Protein AF-A0A7R9QKF5-F1 (afdb_monomer_lite)

Organism: NCBI:txid334625

Secondary structure (DSSP, 8-state):
--HHHHHHHHHHHTS------PPPB-TTT-SBGGG--GGGS-SSPBP-SS-EEEE--HHHHTSSS-HHHHHHHHBPTTSEEEE-

Structure (mmCIF, N/CA/C/O backbone):
data_AF-A0A7R9QKF5-F1
#
_entry.id   AF-A0A7R9QKF5-F1
#
loop_
_atom_site.group_PDB
_atom_site.id
_atom_site.type_symbol
_atom_site.label_atom_id
_atom_site.label_alt_id
_atom_site.label_comp_id
_atom_site.label_asym_id
_atom_site.label_entity_id
_atom_site.label_seq_id
_atom_site.pdbx_PDB_ins_code
_atom_site.Cartn_x
_atom_site.Cartn_y
_atom_site.Cartn_z
_atom_site.occupancy
_atom_site.B_iso_or_equiv
_atom_site.auth_seq_id
_atom_site.auth_comp_id
_atom_site.auth_asym_id
_atom_site.auth_atom_id
_atom_site.pdbx_PDB_model_num
ATOM 1 N N . MET A 1 1 ? 38.750 4.451 -39.342 1.00 55.16 1 MET A N 1
ATOM 2 C CA . MET A 1 1 ? 37.941 4.844 -38.166 1.00 55.16 1 MET A CA 1
ATOM 3 C C . MET A 1 1 ? 36.484 5.118 -38.555 1.00 55.16 1 MET A C 1
ATOM 5 O O . MET A 1 1 ? 35.804 5.842 -37.842 1.00 55.16 1 MET A O 1
ATOM 9 N N . CYS A 1 2 ? 36.012 4.582 -39.690 1.00 61.12 2 CYS A N 1
ATOM 10 C CA . CYS A 1 2 ? 34.653 4.801 -40.200 1.00 61.12 2 CYS A CA 1
ATOM 11 C C . CYS A 1 2 ? 33.798 3.527 -40.059 1.00 61.12 2 CYS A C 1
ATOM 13 O O . CYS A 1 2 ? 32.604 3.642 -39.810 1.00 61.12 2 CYS A O 1
ATOM 15 N N . ASP A 1 3 ? 34.427 2.344 -40.106 1.00 62.19 3 ASP A N 1
ATOM 16 C CA . ASP A 1 3 ? 33.800 1.035 -39.859 1.00 62.19 3 ASP A CA 1
ATOM 17 C C . ASP A 1 3 ? 33.122 0.909 -38.487 1.00 62.19 3 ASP A C 1
ATOM 19 O O . ASP A 1 3 ? 32.083 0.262 -38.364 1.00 62.19 3 ASP A O 1
ATOM 23 N N . ASP A 1 4 ? 33.670 1.552 -37.453 1.00 76.69 4 ASP A N 1
ATOM 24 C CA . ASP A 1 4 ? 33.144 1.445 -36.087 1.00 76.69 4 ASP A CA 1
ATOM 25 C C . ASP A 1 4 ? 31.719 2.014 -35.963 1.00 76.69 4 ASP A C 1
ATOM 27 O O . ASP A 1 4 ? 30.881 1.476 -35.246 1.00 76.69 4 ASP A O 1
ATOM 31 N N . MET A 1 5 ? 31.419 3.094 -36.687 1.00 85.50 5 MET A N 1
ATOM 32 C CA . MET A 1 5 ? 30.121 3.777 -36.620 1.00 85.50 5 MET A CA 1
ATOM 33 C C . MET A 1 5 ? 29.033 3.019 -37.388 1.00 85.50 5 MET A C 1
ATOM 35 O O . MET A 1 5 ? 27.888 2.949 -36.946 1.00 85.50 5 MET A O 1
ATOM 39 N N . GLU A 1 6 ? 29.400 2.431 -38.526 1.00 86.81 6 GLU A N 1
ATOM 40 C CA . GLU A 1 6 ? 28.501 1.630 -39.360 1.00 86.81 6 GLU A CA 1
ATOM 41 C C . GLU A 1 6 ? 28.140 0.307 -38.675 1.00 86.81 6 GLU A C 1
ATOM 43 O O . GLU A 1 6 ? 26.976 -0.089 -38.666 1.00 86.81 6 GLU A O 1
ATOM 48 N N . THR A 1 7 ? 29.108 -0.301 -37.982 1.00 86.00 7 THR A N 1
ATOM 49 C CA . THR A 1 7 ? 28.890 -1.494 -37.154 1.00 86.00 7 THR A CA 1
ATOM 50 C C . THR A 1 7 ? 27.903 -1.216 -36.019 1.00 86.00 7 THR A C 1
ATOM 52 O O . THR A 1 7 ? 26.931 -1.948 -35.854 1.00 86.00 7 THR A O 1
ATOM 55 N N . VAL A 1 8 ? 28.086 -0.115 -35.281 1.00 90.12 8 VAL A N 1
ATOM 56 C CA . VAL A 1 8 ? 27.174 0.275 -34.189 1.00 90.12 8 VAL A CA 1
ATOM 57 C C . VAL A 1 8 ? 25.762 0.558 -34.708 1.00 90.12 8 VAL A C 1
ATOM 59 O O . VAL A 1 8 ? 24.777 0.188 -34.070 1.00 90.12 8 VAL A O 1
ATOM 62 N N . LEU A 1 9 ? 25.634 1.207 -35.867 1.00 90.50 9 LEU A N 1
ATOM 63 C CA . LEU A 1 9 ? 24.326 1.491 -36.456 1.00 90.50 9 LEU A CA 1
ATOM 64 C C . LEU A 1 9 ? 23.601 0.204 -36.874 1.00 90.50 9 LEU A C 1
ATOM 66 O O . LEU A 1 9 ? 22.394 0.090 -36.661 1.00 90.50 9 LEU A O 1
ATOM 70 N N . GLN A 1 10 ? 24.342 -0.761 -37.419 1.00 88.31 10 GLN A N 1
ATOM 71 C CA . GLN A 1 10 ? 23.818 -2.070 -37.789 1.00 88.31 10 GLN A CA 1
ATOM 72 C C . GLN A 1 10 ? 23.353 -2.859 -36.555 1.00 88.31 10 GLN A C 1
ATOM 74 O O . GLN A 1 10 ? 22.229 -3.352 -36.532 1.00 88.31 10 GLN A O 1
ATOM 79 N N . GLU A 1 11 ? 24.147 -2.882 -35.482 1.00 88.25 11 GLU A N 1
ATOM 80 C CA . GLU A 1 11 ? 23.773 -3.523 -34.214 1.00 88.25 11 GLU A CA 1
ATOM 81 C C . GLU A 1 11 ? 22.493 -2.932 -33.602 1.00 88.25 11 GLU A C 1
ATOM 83 O O . GLU A 1 11 ? 21.663 -3.667 -33.069 1.00 88.25 11 GLU A O 1
ATOM 88 N N . LEU A 1 12 ? 22.305 -1.609 -33.688 1.00 87.44 12 LEU A N 1
ATOM 89 C CA . LEU A 1 12 ? 21.082 -0.945 -33.224 1.00 87.44 12 LEU A CA 1
ATOM 90 C C . LEU A 1 12 ? 19.865 -1.277 -34.099 1.00 87.44 12 LEU A C 1
ATOM 92 O O . LEU A 1 12 ? 18.753 -1.375 -33.577 1.00 87.44 12 LEU A O 1
ATOM 96 N N . ALA A 1 13 ? 20.060 -1.438 -35.411 1.00 89.25 13 ALA A N 1
ATOM 97 C CA . ALA A 1 13 ? 19.005 -1.815 -36.349 1.00 89.25 13 ALA A CA 1
ATOM 98 C C . ALA A 1 13 ? 18.534 -3.266 -36.148 1.00 89.25 13 ALA A C 1
ATOM 100 O O . ALA A 1 13 ? 17.354 -3.557 -36.342 1.00 89.25 13 ALA A O 1
ATOM 101 N N . ASP A 1 14 ? 19.432 -4.146 -35.699 1.00 86.62 14 ASP A N 1
ATOM 102 C CA . ASP A 1 14 ? 19.155 -5.562 -35.436 1.00 86.62 14 ASP A CA 1
ATOM 103 C C . ASP A 1 14 ? 18.511 -5.816 -34.055 1.00 86.62 14 ASP A C 1
ATOM 105 O O . ASP A 1 14 ? 18.179 -6.956 -33.708 1.00 86.62 14 ASP A O 1
ATOM 109 N N . ILE A 1 15 ? 18.268 -4.765 -33.256 1.00 84.62 15 ILE A N 1
ATOM 110 C CA . ILE A 1 15 ? 17.499 -4.874 -32.011 1.00 84.62 15 ILE A CA 1
ATOM 111 C C . ILE A 1 15 ? 16.058 -5.256 -32.358 1.00 84.62 15 ILE A C 1
ATOM 113 O O . ILE A 1 15 ? 15.264 -4.441 -32.830 1.00 84.62 15 ILE A O 1
ATOM 117 N N . SER A 1 16 ? 15.709 -6.512 -32.077 1.00 78.25 16 SER A N 1
ATOM 118 C CA . SER A 1 16 ? 14.353 -7.014 -32.276 1.00 78.25 16 SER A CA 1
ATOM 119 C C . SER A 1 16 ? 13.325 -6.144 -31.532 1.00 78.25 16 SER A C 1
ATOM 121 O O . SER A 1 16 ? 13.477 -5.907 -30.328 1.00 78.25 16 SER A O 1
ATOM 123 N N . PRO A 1 17 ? 12.242 -5.705 -32.201 1.00 72.44 17 PRO A N 1
ATOM 124 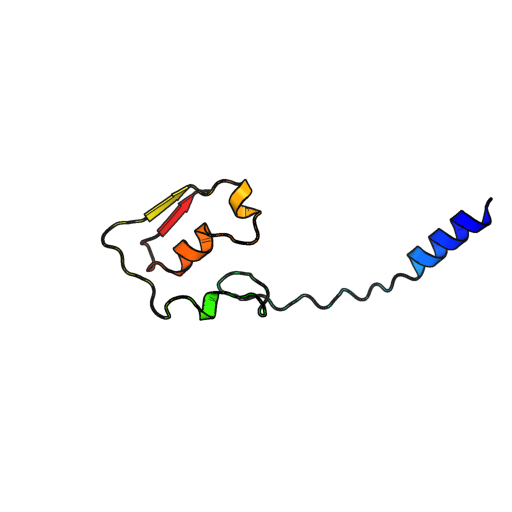C CA . PRO A 1 17 ? 11.184 -4.909 -31.588 1.00 72.44 17 PRO A CA 1
ATOM 125 C C . PRO A 1 17 ? 10.241 -5.745 -30.712 1.00 72.44 17 PRO A C 1
ATOM 127 O O . PRO A 1 17 ? 9.235 -5.207 -30.248 1.00 72.44 17 PRO A O 1
ATOM 130 N N . GLU A 1 18 ? 10.521 -7.043 -30.515 1.00 69.81 18 GLU A N 1
ATOM 131 C CA . GLU A 1 18 ? 9.792 -7.941 -29.614 1.00 69.81 18 GLU A CA 1
ATOM 132 C C . GLU A 1 18 ? 9.681 -7.289 -28.231 1.00 69.81 18 GLU A C 1
ATOM 134 O O . GLU A 1 18 ? 10.594 -7.325 -27.402 1.00 69.81 18 GLU A O 1
ATOM 139 N N . LEU A 1 19 ? 8.541 -6.637 -27.998 1.00 68.69 19 LEU A N 1
ATOM 140 C CA . LEU A 1 19 ? 8.244 -5.978 -26.742 1.00 68.69 19 LEU A CA 1
ATOM 141 C C . LEU A 1 19 ? 8.295 -7.056 -25.661 1.00 68.69 19 LEU A C 1
ATOM 143 O O . LEU A 1 19 ? 7.499 -7.999 -25.718 1.00 68.69 19 LEU A O 1
ATOM 147 N N . PRO A 1 20 ? 9.194 -6.944 -24.669 1.00 71.81 20 PRO A N 1
ATOM 148 C CA . PRO A 1 20 ? 9.298 -7.954 -23.635 1.00 71.81 20 PRO A CA 1
ATOM 149 C C . PRO A 1 20 ? 7.925 -8.130 -22.995 1.00 71.81 20 PRO A C 1
ATOM 151 O O . PRO A 1 20 ? 7.259 -7.145 -22.655 1.00 71.81 20 PRO A O 1
ATOM 154 N N . TYR A 1 21 ? 7.494 -9.387 -22.858 1.00 75.56 21 TYR A N 1
ATOM 155 C CA . TYR A 1 21 ? 6.178 -9.718 -22.326 1.00 75.56 21 TYR A CA 1
ATOM 156 C C . TYR A 1 21 ? 5.976 -8.975 -21.002 1.00 75.56 21 TYR A C 1
ATOM 158 O O . TYR A 1 21 ? 6.715 -9.182 -20.030 1.00 75.56 21 TYR A O 1
ATOM 166 N N . LYS A 1 22 ? 5.014 -8.044 -20.967 1.00 79.50 22 LYS A N 1
ATOM 167 C CA . LYS A 1 22 ? 4.779 -7.244 -19.764 1.00 79.50 22 LYS A CA 1
ATOM 168 C C . LYS A 1 22 ? 4.371 -8.196 -18.648 1.00 79.50 22 LYS A C 1
ATOM 170 O O . LYS A 1 22 ? 3.432 -8.978 -18.789 1.00 79.50 22 LYS A O 1
ATOM 175 N N . ARG A 1 23 ? 5.102 -8.141 -17.534 1.00 86.62 23 ARG A N 1
ATOM 176 C CA . ARG A 1 23 ? 4.817 -8.974 -16.362 1.00 86.62 23 ARG A CA 1
ATOM 177 C C . ARG A 1 23 ? 3.374 -8.737 -15.923 1.00 86.62 23 ARG A C 1
ATOM 179 O O . ARG A 1 23 ? 2.943 -7.589 -15.833 1.00 86.62 23 ARG A O 1
ATOM 186 N N . GLN A 1 24 ? 2.657 -9.811 -15.609 1.00 91.69 24 GLN A N 1
ATOM 187 C CA . GLN A 1 24 ? 1.317 -9.704 -15.037 1.00 91.69 24 GLN A CA 1
ATOM 188 C C . GLN A 1 24 ? 1.376 -8.921 -13.721 1.00 91.69 24 GLN A C 1
ATOM 190 O O . GLN A 1 24 ? 2.250 -9.168 -12.882 1.00 91.69 24 GLN A O 1
ATOM 195 N N . LEU A 1 25 ? 0.453 -7.975 -13.547 1.00 93.12 25 LEU A N 1
ATOM 196 C CA . LEU A 1 25 ? 0.349 -7.133 -12.358 1.00 93.12 25 LEU A CA 1
ATOM 197 C C . LEU A 1 25 ? -0.871 -7.537 -11.527 1.00 93.12 25 LEU A C 1
ATOM 199 O O . LEU A 1 25 ? -1.923 -7.879 -12.060 1.00 93.12 25 LEU A O 1
ATOM 203 N N . CYS A 1 26 ? -0.742 -7.462 -10.206 1.00 92.12 26 CYS A N 1
ATOM 204 C CA . CYS A 1 26 ? -1.846 -7.635 -9.278 1.00 92.12 26 CYS A CA 1
ATOM 205 C C . CYS A 1 26 ? -2.829 -6.465 -9.403 1.00 92.12 26 CYS A C 1
ATOM 207 O O . CYS A 1 26 ? -2.436 -5.310 -9.250 1.00 92.12 26 CYS A O 1
ATOM 209 N N . LEU A 1 27 ? -4.117 -6.759 -9.583 1.00 91.31 27 LEU A N 1
ATOM 210 C CA . LEU A 1 27 ? -5.170 -5.741 -9.690 1.00 91.31 27 LEU A CA 1
ATOM 211 C C . LEU A 1 27 ? -5.377 -4.939 -8.392 1.00 91.31 27 LEU A C 1
ATOM 213 O O . LEU A 1 27 ? -5.841 -3.806 -8.442 1.00 91.31 27 LEU A O 1
ATOM 217 N N . LYS A 1 28 ? -5.010 -5.505 -7.231 1.00 90.31 28 LYS A N 1
ATOM 218 C CA . LYS A 1 28 ? -5.162 -4.856 -5.917 1.00 90.31 28 LYS A CA 1
ATOM 219 C C . LYS A 1 28 ? -4.023 -3.868 -5.626 1.00 90.31 28 LYS A C 1
ATOM 221 O O . LYS A 1 28 ? -4.268 -2.691 -5.375 1.00 90.31 28 LYS A O 1
ATOM 226 N N . CYS A 1 29 ? -2.769 -4.336 -5.651 1.00 89.94 29 CYS A N 1
ATOM 227 C CA . CYS A 1 29 ? -1.601 -3.523 -5.274 1.00 89.94 29 CYS A CA 1
ATOM 228 C C . CYS A 1 29 ? -0.786 -2.968 -6.455 1.00 89.94 29 CYS A C 1
ATOM 230 O O . CYS A 1 29 ? 0.119 -2.161 -6.238 1.00 89.94 29 CYS A O 1
ATOM 232 N N . GLY A 1 30 ? -1.060 -3.399 -7.691 1.00 89.50 30 GLY A N 1
ATOM 233 C CA . GLY A 1 30 ? -0.344 -2.974 -8.901 1.00 89.50 30 GLY A CA 1
ATOM 234 C C . GLY A 1 30 ? 1.063 -3.559 -9.063 1.00 89.50 30 GLY A C 1
ATOM 235 O O . GLY A 1 30 ? 1.781 -3.170 -9.980 1.00 89.50 30 GLY A O 1
ATOM 236 N N . ARG A 1 31 ? 1.494 -4.470 -8.180 1.00 90.88 31 ARG A N 1
ATOM 237 C CA . ARG A 1 31 ? 2.827 -5.092 -8.248 1.00 90.88 31 ARG A CA 1
ATOM 238 C C . ARG A 1 31 ? 2.858 -6.301 -9.178 1.00 90.88 31 ARG A C 1
ATOM 240 O O . ARG A 1 31 ? 1.831 -6.963 -9.311 1.00 90.88 31 ARG A O 1
ATOM 247 N N . PRO A 1 32 ? 4.023 -6.655 -9.752 1.00 92.56 32 PRO A N 1
ATOM 248 C CA . PRO A 1 32 ? 4.172 -7.917 -10.463 1.00 92.56 32 PRO A CA 1
ATOM 249 C C . PRO A 1 32 ? 3.767 -9.099 -9.580 1.00 92.56 32 PRO A C 1
ATOM 251 O O . PRO A 1 32 ? 4.140 -9.143 -8.406 1.00 92.56 32 PRO A O 1
ATOM 254 N N . VAL A 1 33 ? 3.032 -10.054 -10.153 1.00 92.62 33 VAL A N 1
ATOM 255 C CA . VAL A 1 33 ? 2.504 -11.233 -9.440 1.00 92.62 33 VAL A CA 1
ATOM 256 C C . VAL A 1 33 ? 3.564 -11.944 -8.575 1.00 92.62 33 VAL A C 1
ATOM 258 O O . VAL A 1 33 ? 3.260 -12.195 -7.409 1.00 92.62 33 VAL A O 1
ATOM 261 N N . PRO A 1 34 ? 4.814 -12.176 -9.038 1.00 91.88 34 PRO A N 1
ATOM 262 C CA . PRO A 1 34 ? 5.828 -12.880 -8.240 1.00 91.88 34 PRO A CA 1
ATOM 263 C C . PRO A 1 34 ? 6.263 -12.165 -6.951 1.00 91.88 34 PRO A C 1
ATOM 265 O O . PRO A 1 34 ? 6.790 -12.802 -6.049 1.00 91.88 34 PRO A O 1
ATOM 268 N N . VAL A 1 35 ? 6.072 -10.845 -6.858 1.00 91.19 35 VAL A N 1
ATOM 269 C CA . VAL A 1 35 ? 6.482 -10.013 -5.705 1.00 91.19 35 VAL A CA 1
ATOM 270 C C . VAL A 1 35 ? 5.282 -9.341 -5.031 1.00 91.19 35 VAL A C 1
ATOM 272 O O . VAL A 1 35 ? 5.399 -8.291 -4.386 1.00 91.19 35 VAL A O 1
ATOM 275 N N . CYS A 1 36 ? 4.098 -9.913 -5.237 1.00 92.44 36 CYS A N 1
ATOM 276 C CA . CYS A 1 36 ? 2.861 -9.425 -4.661 1.00 92.44 36 CYS A CA 1
ATOM 277 C C . CYS A 1 36 ? 2.803 -9.751 -3.164 1.00 92.44 36 CYS A C 1
ATOM 279 O O . CYS A 1 36 ? 2.946 -10.900 -2.756 1.00 92.44 36 CYS A O 1
ATOM 281 N N . TRP A 1 37 ? 2.534 -8.739 -2.341 1.00 91.81 37 TRP A N 1
ATOM 282 C CA . TRP A 1 37 ? 2.328 -8.916 -0.901 1.00 91.81 37 TRP A CA 1
ATOM 283 C C . TRP A 1 37 ? 0.863 -9.113 -0.515 1.00 91.81 37 TRP A C 1
ATOM 285 O O . TRP A 1 37 ? 0.605 -9.468 0.625 1.00 91.81 37 TRP A O 1
ATOM 295 N N . CYS A 1 38 ? -0.104 -8.927 -1.424 1.00 91.50 38 CYS A N 1
ATOM 296 C CA . CYS A 1 38 ? -1.527 -9.099 -1.102 1.00 91.50 38 CYS A CA 1
ATOM 297 C C . CYS A 1 38 ? -1.883 -10.458 -0.475 1.00 91.50 38 CYS A C 1
ATOM 299 O O . CYS A 1 38 ? -2.729 -10.444 0.411 1.00 91.50 38 CYS A O 1
ATOM 301 N N . PRO A 1 39 ? -1.259 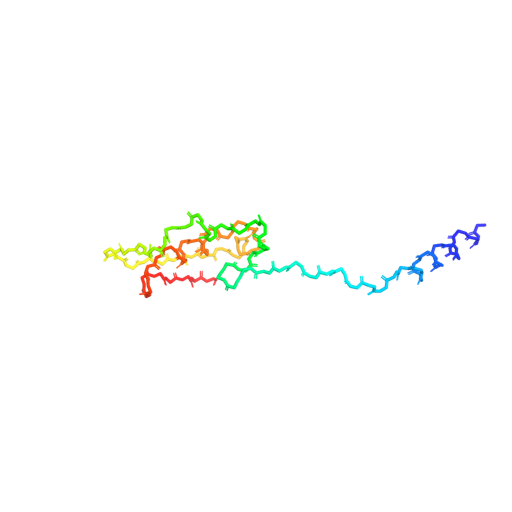-11.594 -0.853 1.00 92.38 39 PRO A N 1
ATOM 302 C CA . PRO A 1 39 ? -1.505 -12.874 -0.180 1.00 92.38 39 PRO A CA 1
ATOM 303 C C . PRO A 1 39 ? -1.090 -12.905 1.297 1.00 92.38 39 PRO A C 1
ATOM 305 O O . PRO A 1 39 ? -1.550 -13.762 2.037 1.00 92.38 39 PRO A O 1
ATOM 308 N N . HIS A 1 40 ? -0.209 -11.993 1.713 1.00 91.12 40 HIS A N 1
ATOM 309 C CA . HIS A 1 40 ? 0.303 -11.889 3.080 1.00 91.12 40 HIS A CA 1
ATOM 310 C C . HIS A 1 40 ? -0.425 -10.820 3.905 1.00 91.12 40 HIS A C 1
ATOM 312 O O . HIS A 1 40 ? -0.123 -10.650 5.084 1.00 91.12 40 HIS A O 1
ATOM 318 N N . LEU A 1 41 ? -1.349 -10.068 3.298 1.00 90.00 41 LEU A N 1
ATOM 319 C CA . LEU A 1 41 ? -2.257 -9.216 4.059 1.00 90.00 41 LEU A CA 1
ATOM 320 C C . LEU A 1 41 ? -3.350 -10.069 4.686 1.00 90.00 41 LEU A C 1
ATOM 322 O O . LEU A 1 41 ? -3.723 -11.111 4.148 1.00 90.00 41 LEU A O 1
ATOM 326 N N . SER A 1 42 ? -3.900 -9.576 5.792 1.00 86.00 42 SER A N 1
ATOM 327 C CA . SER A 1 42 ? -5.124 -10.120 6.367 1.00 86.00 42 SER A CA 1
ATOM 328 C C . SER A 1 42 ? -6.205 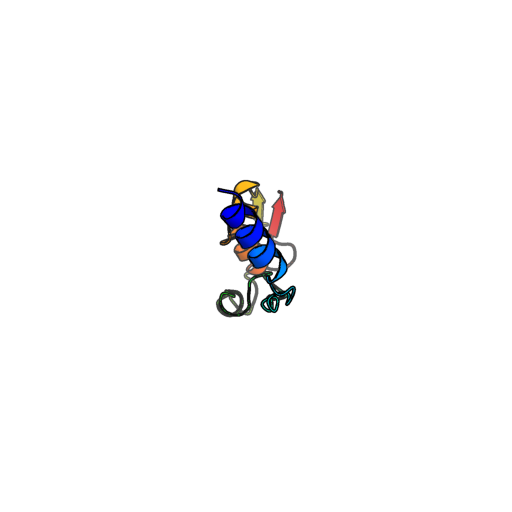-10.234 5.290 1.00 86.00 42 SER A C 1
ATOM 330 O O . SER A 1 42 ? -6.404 -9.303 4.503 1.00 86.00 42 SER A O 1
ATOM 332 N N . ALA A 1 43 ? -6.879 -11.386 5.240 1.00 85.62 43 ALA A N 1
ATOM 333 C CA . ALA A 1 43 ? -7.980 -11.613 4.305 1.00 85.62 43 ALA A CA 1
ATOM 334 C C . ALA A 1 43 ? -9.098 -10.582 4.526 1.00 85.62 43 ALA A C 1
ATOM 336 O O . ALA A 1 43 ? -9.596 -9.990 3.565 1.00 85.62 43 ALA A O 1
ATOM 337 N N . ASP A 1 44 ? -9.393 -10.318 5.799 1.00 89.44 44 ASP A N 1
ATOM 338 C CA . ASP A 1 44 ? -10.343 -9.308 6.236 1.00 89.44 44 ASP A CA 1
ATOM 339 C C . ASP A 1 44 ? -9.623 -7.993 6.576 1.00 89.44 44 ASP A C 1
ATOM 341 O O . ASP A 1 44 ? -8.629 -8.003 7.317 1.00 89.44 44 ASP A O 1
ATOM 345 N N . PRO A 1 45 ? -10.101 -6.848 6.051 1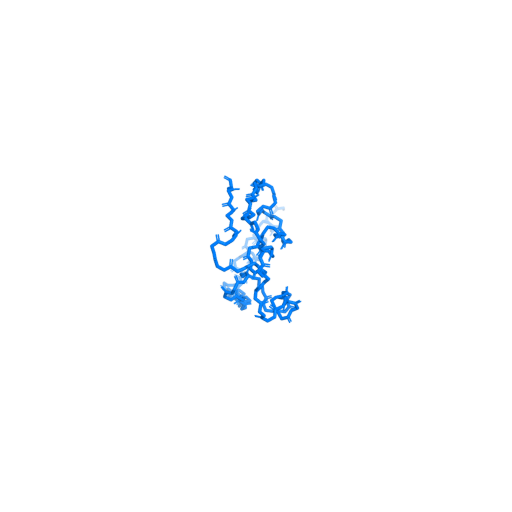.00 89.19 45 PRO A N 1
ATOM 346 C CA . PRO A 1 45 ? -9.584 -5.543 6.429 1.00 89.19 45 PRO A CA 1
ATOM 347 C C . PRO A 1 45 ? -9.752 -5.271 7.926 1.00 89.19 45 PRO A C 1
ATOM 349 O O . PRO A 1 45 ? -10.768 -5.596 8.534 1.00 89.19 45 PRO A O 1
ATOM 352 N N . ILE A 1 46 ? -8.755 -4.617 8.506 1.00 91.69 46 ILE A N 1
ATOM 353 C CA . ILE A 1 46 ? -8.711 -4.252 9.915 1.00 91.69 46 ILE A CA 1
ATOM 354 C C . ILE A 1 46 ? -9.664 -3.081 10.148 1.00 91.69 46 ILE A C 1
ATOM 356 O O . ILE A 1 46 ? -9.545 -2.027 9.516 1.00 91.69 46 ILE A O 1
ATOM 360 N N . GLU A 1 47 ? -10.587 -3.262 11.087 1.00 92.31 47 GLU A N 1
ATOM 361 C CA . GLU A 1 47 ? -11.462 -2.195 11.552 1.00 92.31 47 GLU A CA 1
ATOM 362 C C . GLU A 1 47 ? -10.767 -1.375 12.644 1.00 92.31 47 GLU A C 1
ATOM 364 O O . GLU A 1 47 ? -10.286 -1.903 13.650 1.00 92.31 47 GLU A O 1
ATOM 369 N N . THR A 1 48 ? -10.710 -0.059 12.458 1.00 89.81 48 THR A N 1
ATOM 370 C CA . THR A 1 48 ? -10.130 0.873 13.426 1.00 89.81 48 THR A CA 1
ATOM 371 C C . THR A 1 48 ? -11.204 1.748 14.056 1.00 89.81 48 THR A C 1
ATOM 373 O O . THR A 1 48 ? -12.108 2.233 13.389 1.00 89.81 48 THR A O 1
ATOM 376 N N . LYS A 1 49 ? -11.081 2.046 15.355 1.00 92.94 49 LYS A N 1
ATOM 377 C CA . LYS A 1 49 ? -11.997 2.989 16.033 1.00 92.94 49 LYS A CA 1
ATOM 378 C C . LYS A 1 49 ? -11.928 4.408 15.458 1.00 92.94 49 LYS A C 1
ATOM 380 O O . LYS A 1 49 ? -12.884 5.167 15.558 1.00 92.94 49 LYS A O 1
ATOM 385 N N . ASN A 1 50 ? -10.781 4.752 14.877 1.00 92.25 50 ASN A N 1
ATOM 386 C CA . ASN A 1 50 ? -10.482 6.075 14.350 1.00 92.25 50 ASN A CA 1
ATOM 387 C C . ASN A 1 50 ? -10.292 6.019 12.838 1.00 92.25 50 ASN A C 1
ATOM 389 O O . ASN A 1 50 ? -9.893 4.992 12.286 1.00 92.25 50 ASN A O 1
ATOM 393 N N . ARG A 1 51 ? -10.494 7.165 12.188 1.00 92.88 51 ARG A N 1
ATOM 394 C CA . ARG A 1 51 ? -10.121 7.365 10.789 1.00 92.88 51 ARG A CA 1
ATOM 395 C C . ARG A 1 51 ? -8.631 7.692 10.686 1.00 92.88 51 ARG A C 1
ATOM 397 O O . ARG A 1 51 ? -8.135 8.559 11.403 1.00 92.88 51 ARG A O 1
ATOM 404 N N . VAL A 1 52 ? -7.933 7.019 9.782 1.00 93.69 52 VAL A N 1
ATOM 405 C CA . VAL A 1 52 ? -6.508 7.204 9.499 1.00 93.69 52 VAL A CA 1
ATOM 406 C C . VAL A 1 52 ? -6.350 8.139 8.304 1.00 93.69 52 VAL A C 1
ATOM 408 O O . VAL A 1 52 ? -6.917 7.901 7.238 1.00 93.69 52 VAL A O 1
ATOM 411 N N . ILE A 1 53 ? -5.570 9.206 8.480 1.00 94.31 53 ILE A N 1
ATOM 412 C CA . ILE A 1 53 ? -5.192 10.127 7.403 1.00 94.31 53 ILE A CA 1
ATOM 413 C C . ILE A 1 53 ? -3.690 9.977 7.174 1.00 94.31 53 ILE A C 1
ATOM 415 O O . ILE A 1 53 ? -2.897 10.179 8.091 1.00 94.31 53 ILE A O 1
ATOM 419 N N . ILE A 1 54 ? -3.305 9.609 5.955 1.00 92.81 54 ILE A N 1
ATOM 420 C CA . ILE A 1 54 ? -1.915 9.404 5.553 1.00 92.81 54 ILE A CA 1
ATOM 421 C C . ILE A 1 54 ? -1.506 10.567 4.656 1.00 92.81 54 ILE A C 1
ATOM 423 O O . ILE A 1 54 ? -2.062 10.733 3.574 1.00 92.81 54 ILE A O 1
ATOM 427 N N . LEU A 1 55 ? -0.515 11.345 5.089 1.00 93.56 55 LEU A N 1
ATOM 428 C CA . LEU A 1 55 ? 0.156 12.332 4.244 1.00 93.56 55 LEU A CA 1
ATOM 429 C C . LEU A 1 55 ? 1.319 11.634 3.530 1.00 93.56 55 LEU A C 1
ATOM 431 O O . LEU A 1 55 ? 2.355 11.346 4.131 1.00 93.56 55 LEU A O 1
ATOM 435 N N . GLN A 1 56 ? 1.117 11.285 2.264 1.00 92.31 56 GLN A N 1
ATOM 436 C CA . GLN A 1 56 ? 2.074 10.543 1.458 1.00 92.31 56 GLN A CA 1
ATOM 437 C C . GLN A 1 56 ? 3.041 11.512 0.777 1.00 92.31 56 GLN A C 1
ATOM 439 O O . GLN A 1 56 ? 2.657 12.295 -0.080 1.00 92.31 56 GLN A O 1
ATOM 444 N N . HIS A 1 57 ? 4.325 11.438 1.124 1.00 90.12 57 HIS A N 1
ATOM 445 C CA . HIS A 1 57 ? 5.346 12.243 0.458 1.00 90.12 57 HIS A CA 1
ATOM 446 C C . HIS A 1 57 ? 5.538 11.788 -1.010 1.00 90.12 57 HIS A C 1
ATOM 448 O O . HIS A 1 57 ? 5.639 10.578 -1.249 1.00 90.12 57 HIS A O 1
ATOM 454 N N . PRO A 1 58 ? 5.737 12.696 -1.989 1.00 89.69 58 PRO A N 1
ATOM 455 C CA . PRO A 1 58 ? 5.902 12.340 -3.408 1.00 89.69 58 PRO A CA 1
ATOM 456 C C . PRO A 1 58 ? 7.049 11.359 -3.690 1.00 89.69 58 PRO A C 1
ATOM 458 O O . PRO A 1 58 ? 7.020 10.576 -4.638 1.00 89.69 58 PRO A O 1
ATOM 461 N N . ASN A 1 59 ? 8.093 11.390 -2.858 1.00 88.62 59 ASN A N 1
ATOM 462 C CA . ASN A 1 59 ? 9.209 10.446 -2.957 1.00 88.62 59 ASN A CA 1
ATOM 463 C C . ASN A 1 59 ? 8.818 9.017 -2.546 1.00 88.62 59 ASN A C 1
ATOM 465 O O . ASN A 1 59 ? 9.382 8.072 -3.082 1.00 88.62 59 ASN A O 1
ATOM 469 N N . GLU A 1 60 ? 7.877 8.841 -1.613 1.00 87.94 60 GLU A N 1
ATOM 470 C CA . GLU A 1 60 ? 7.402 7.512 -1.203 1.00 87.94 60 GLU A CA 1
ATOM 471 C C . GLU A 1 60 ? 6.559 6.870 -2.307 1.00 87.94 60 GLU A C 1
ATOM 473 O O . GLU A 1 60 ? 6.731 5.684 -2.586 1.00 87.94 60 GLU A O 1
ATOM 478 N N . GLU A 1 61 ? 5.761 7.663 -3.030 1.00 83.94 61 GLU A N 1
ATOM 479 C CA . GLU A 1 61 ? 4.956 7.173 -4.153 1.00 83.94 61 GLU A CA 1
ATOM 480 C C . GLU A 1 61 ? 5.815 6.532 -5.255 1.00 83.94 61 GLU A C 1
ATOM 482 O O . GLU A 1 61 ? 5.404 5.544 -5.870 1.00 83.94 61 GLU A O 1
ATOM 487 N N . LYS A 1 62 ? 7.028 7.060 -5.461 1.00 83.94 62 LYS A N 1
ATOM 488 C CA . LYS A 1 62 ? 8.004 6.554 -6.436 1.00 83.94 62 LYS A CA 1
ATOM 489 C C . LYS A 1 62 ? 8.776 5.325 -5.944 1.00 83.94 62 LYS A C 1
ATOM 491 O O . LYS A 1 62 ? 9.453 4.676 -6.739 1.00 83.94 62 LYS A O 1
ATOM 496 N N . ARG A 1 63 ? 8.721 4.990 -4.649 1.00 84.06 63 ARG A N 1
ATOM 497 C CA . ARG A 1 63 ? 9.425 3.824 -4.092 1.00 84.06 63 ARG A CA 1
ATOM 498 C C . ARG A 1 63 ? 8.629 2.555 -4.348 1.00 84.06 63 ARG A C 1
ATOM 500 O O . ARG A 1 63 ? 7.419 2.524 -4.186 1.00 84.06 63 ARG A O 1
ATOM 507 N N . CYS A 1 64 ? 9.325 1.457 -4.631 1.00 76.25 64 CYS A N 1
ATOM 508 C CA . CYS A 1 64 ? 8.690 0.159 -4.873 1.00 76.25 64 CYS A CA 1
ATOM 509 C C . CYS A 1 64 ? 7.885 -0.364 -3.669 1.00 76.25 64 CYS A C 1
ATOM 511 O O . CYS A 1 64 ? 6.939 -1.128 -3.858 1.00 76.25 64 CYS A O 1
ATOM 513 N N . LEU A 1 65 ? 8.250 0.030 -2.439 1.00 79.38 65 LEU A N 1
ATOM 514 C CA . LEU A 1 65 ? 7.622 -0.480 -1.219 1.00 79.38 65 LEU A CA 1
ATOM 515 C C . LEU A 1 65 ? 6.175 0.025 -1.04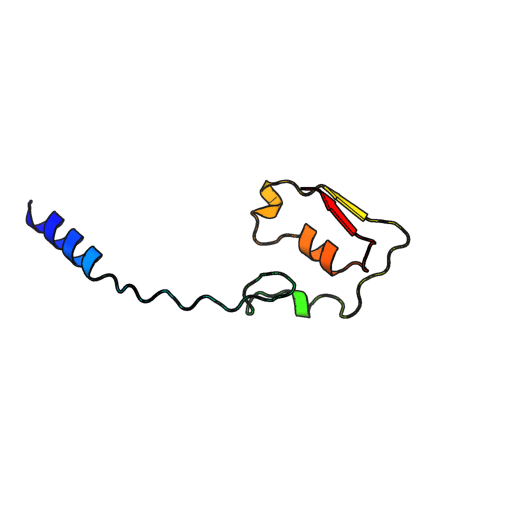6 1.00 79.38 65 LEU A C 1
ATOM 517 O O . LEU A 1 65 ? 5.295 -0.780 -0.751 1.00 79.38 65 LEU A O 1
ATOM 521 N N . ARG A 1 66 ? 5.906 1.313 -1.297 1.00 83.50 66 ARG A N 1
ATOM 522 C CA . ARG A 1 66 ? 4.568 1.936 -1.189 1.00 83.50 66 ARG A CA 1
ATOM 523 C C . ARG A 1 66 ? 3.815 1.516 0.082 1.00 83.50 66 ARG A C 1
ATOM 525 O O . ARG A 1 66 ? 2.705 0.991 0.023 1.00 83.50 66 ARG A O 1
ATOM 532 N N . THR A 1 67 ? 4.444 1.711 1.231 1.00 88.44 67 THR A N 1
ATOM 533 C CA . THR A 1 67 ? 3.888 1.475 2.571 1.00 88.44 67 THR A CA 1
ATOM 534 C C . THR A 1 67 ? 2.525 2.121 2.790 1.00 88.44 67 THR A C 1
ATOM 536 O O . THR A 1 67 ? 1.653 1.488 3.382 1.00 88.44 67 THR A O 1
ATOM 539 N N . ALA A 1 68 ? 2.286 3.320 2.250 1.00 91.44 68 ALA A N 1
ATOM 540 C CA . ALA A 1 68 ? 0.966 3.952 2.322 1.00 91.44 68 ALA A CA 1
ATOM 541 C C . ALA A 1 68 ? -0.125 3.090 1.655 1.00 91.44 68 ALA A C 1
ATOM 543 O O . ALA A 1 68 ? -1.220 2.944 2.192 1.00 91.44 68 ALA A O 1
ATOM 544 N N . LYS A 1 69 ? 0.198 2.444 0.524 1.00 90.12 69 LYS A N 1
ATOM 545 C CA . LYS A 1 69 ? -0.727 1.554 -0.196 1.00 90.12 69 LYS A CA 1
ATOM 546 C C . LYS A 1 69 ? -0.998 0.254 0.562 1.00 90.12 69 LYS A C 1
ATOM 548 O O . LYS A 1 69 ? -2.087 -0.298 0.438 1.00 90.12 69 LYS A O 1
ATOM 553 N N . ILE A 1 70 ? -0.018 -0.236 1.325 1.00 91.56 70 ILE A N 1
ATOM 554 C CA . ILE A 1 70 ? -0.201 -1.391 2.214 1.00 91.56 70 ILE A CA 1
ATOM 555 C C . ILE A 1 70 ? -1.257 -1.050 3.261 1.00 91.56 70 ILE A C 1
ATOM 557 O O . ILE A 1 70 ? -2.247 -1.763 3.371 1.00 91.56 70 ILE A O 1
ATOM 561 N N . LEU A 1 71 ? -1.088 0.070 3.969 1.00 91.06 71 LEU A N 1
ATOM 562 C CA . LEU A 1 71 ? -2.021 0.480 5.017 1.00 91.06 71 LEU A CA 1
ATOM 563 C C . LEU A 1 71 ? -3.428 0.763 4.466 1.00 91.06 71 LEU A C 1
ATOM 565 O O . LEU A 1 71 ? -4.407 0.333 5.065 1.00 91.06 71 LEU A O 1
ATOM 569 N N . GLU A 1 72 ? -3.528 1.398 3.296 1.00 91.62 72 GLU A N 1
ATOM 570 C CA . GLU A 1 72 ? -4.809 1.645 2.620 1.00 91.62 72 GLU A CA 1
ATOM 571 C C . GLU A 1 72 ? -5.570 0.347 2.294 1.00 91.62 72 GLU A C 1
ATOM 573 O O . GLU A 1 72 ? -6.784 0.299 2.455 1.00 91.62 72 GLU A O 1
ATOM 578 N N . LEU A 1 73 ? -4.874 -0.712 1.859 1.00 91.44 73 LEU A N 1
ATOM 579 C CA . LEU A 1 73 ? -5.496 -2.005 1.542 1.00 91.44 73 LEU A CA 1
ATOM 580 C C . LEU A 1 73 ? -5.766 -2.880 2.771 1.00 91.44 73 LEU A C 1
ATOM 582 O O . LEU A 1 73 ? -6.573 -3.806 2.678 1.00 91.44 73 LEU A O 1
ATOM 586 N N . SER A 1 74 ? -5.083 -2.614 3.884 1.00 91.81 74 SER A N 1
ATOM 587 C CA . SER A 1 74 ? -5.255 -3.341 5.142 1.00 91.81 74 SER A CA 1
ATOM 588 C C . SER A 1 74 ? -6.391 -2.802 6.006 1.00 91.81 74 SER A C 1
ATOM 590 O O . SER A 1 74 ? -6.787 -3.494 6.934 1.00 91.81 74 SER A O 1
ATOM 592 N N . LEU A 1 75 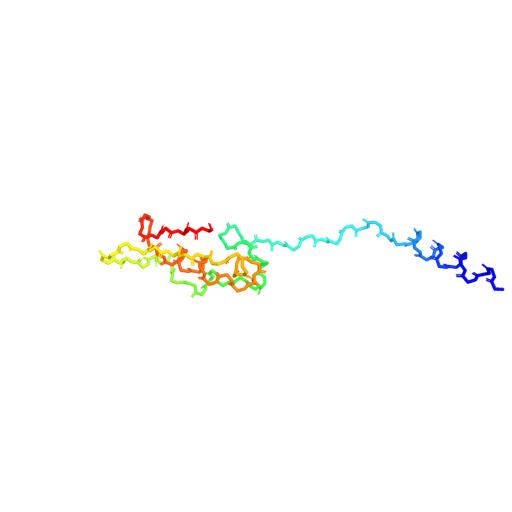? -6.893 -1.591 5.756 1.00 93.19 75 LEU A N 1
ATOM 593 C CA . LEU A 1 75 ? -7.949 -0.958 6.552 1.00 93.19 75 LEU A CA 1
ATOM 594 C C . LEU A 1 75 ? -9.319 -1.098 5.889 1.00 93.19 75 LEU A C 1
ATOM 596 O O . LEU A 1 75 ? -9.431 -1.196 4.666 1.00 93.19 75 LEU A O 1
ATOM 600 N N . SER A 1 76 ? -10.374 -1.101 6.703 1.00 92.31 76 SER A N 1
ATOM 601 C CA . SER A 1 76 ? -11.736 -1.194 6.181 1.00 92.31 76 SER A CA 1
ATOM 602 C C . SER A 1 76 ? -12.135 0.034 5.346 1.00 92.31 76 SER A C 1
ATOM 604 O O . SER A 1 76 ? -11.558 1.127 5.440 1.00 92.31 76 SER A O 1
ATOM 606 N N . CYS A 1 77 ? -13.130 -0.159 4.477 1.00 86.69 77 CYS A N 1
ATOM 607 C CA . CYS A 1 77 ? -13.576 0.868 3.543 1.00 86.69 77 CYS A CA 1
ATOM 608 C C . CYS A 1 77 ? -14.032 2.135 4.287 1.00 86.69 77 CYS A C 1
ATOM 610 O O . CYS A 1 77 ? -14.860 2.079 5.189 1.00 86.69 77 CYS A O 1
ATOM 612 N N . GLY A 1 78 ? -13.503 3.296 3.889 1.00 87.19 78 GLY A N 1
ATOM 613 C CA . GLY A 1 78 ? -13.844 4.594 4.484 1.00 87.19 78 GLY A CA 1
ATOM 614 C C . GLY A 1 78 ? -13.029 4.980 5.725 1.00 87.19 78 GLY A C 1
ATOM 615 O O . GLY A 1 78 ? -13.073 6.142 6.136 1.00 87.19 78 GLY A O 1
ATOM 616 N N . GLN A 1 79 ? -12.226 4.069 6.284 1.00 91.88 79 GLN A N 1
ATOM 617 C CA . GLN A 1 79 ? -11.396 4.351 7.461 1.00 91.88 79 GLN A CA 1
ATOM 618 C C . GLN A 1 79 ? -10.004 4.892 7.127 1.00 91.88 79 GLN A C 1
ATOM 620 O O . GLN A 1 79 ? -9.335 5.403 8.019 1.00 91.88 79 GLN A O 1
ATOM 625 N N . CYS A 1 80 ? -9.582 4.850 5.863 1.00 93.44 80 CYS A N 1
ATOM 626 C CA . CYS A 1 80 ? -8.290 5.367 5.417 1.00 93.44 80 CYS A CA 1
ATOM 627 C C . CYS A 1 80 ? -8.467 6.450 4.346 1.00 93.44 80 CYS A C 1
ATOM 629 O O . CYS A 1 80 ? -9.218 6.267 3.389 1.00 93.44 80 CYS A O 1
ATOM 631 N N . LEU A 1 81 ? -7.764 7.574 4.496 1.00 93.44 81 LEU A N 1
ATOM 632 C CA . LEU A 1 81 ? -7.648 8.630 3.491 1.00 93.44 81 LEU A CA 1
ATOM 633 C C . LEU A 1 81 ? -6.169 8.904 3.218 1.00 93.44 81 LEU A C 1
ATOM 635 O O . LEU A 1 81 ? -5.439 9.283 4.131 1.00 93.44 81 LEU A O 1
ATOM 639 N N . VAL A 1 82 ? -5.743 8.758 1.966 1.00 92.56 82 VAL A N 1
ATOM 640 C CA . VAL A 1 82 ? -4.382 9.100 1.534 1.00 92.56 82 VAL A CA 1
ATOM 641 C C . VAL A 1 82 ? -4.404 10.446 0.814 1.00 92.56 82 VAL A C 1
ATOM 643 O O . VAL A 1 82 ? -5.130 10.616 -0.163 1.00 92.56 82 VAL A O 1
ATOM 646 N N . ILE A 1 83 ? -3.605 11.393 1.296 1.00 92.38 83 ILE A N 1
ATOM 647 C CA . ILE A 1 83 ? -3.379 12.710 0.694 1.00 92.38 83 ILE A CA 1
ATOM 648 C C . ILE A 1 83 ? -1.963 12.701 0.119 1.00 92.38 83 ILE A C 1
ATOM 650 O O . ILE A 1 83 ? -1.032 12.318 0.825 1.00 92.38 83 ILE A O 1
ATOM 654 N N . LYS A 1 84 ? -1.815 13.079 -1.150 1.00 88.19 84 LYS A N 1
ATOM 655 C CA . LYS A 1 84 ? -0.549 13.054 -1.895 1.00 88.19 84 LYS A CA 1
ATOM 656 C C . LYS A 1 84 ? -0.013 14.454 -2.142 1.00 88.19 84 LYS A C 1
ATOM 658 O O . LYS A 1 84 ? -0.862 15.356 -2.316 1.00 88.19 84 LYS A O 1
#

InterPro domains:
  IPR005636 DTW [PF03942] (23-82)
  IPR039262 DTW domain-containing protein DTWD2/TAPT [PTHR21392] (20-81)

pLDDT: mean 87.17, std 7.82, range [55.16, 94.31]

Radius of gyration: 21.78 Å; chains: 1; bounding box: 52×26×56 Å

Sequence (84 aa):
MCDDMETVLQELADISPELPYKRQLCLKCGRPVPVCWCPHLSADPIETKNRVIILQHPNEEKRCLRTAKILELSLSCGQCLVIK

Foldseek 3Di:
DPVVVVVVVVVVVPPDPPDPDPADADPQQRHRPVPDCVVVADPDADEDPAAAEAEDDPVLVVDPVNVLSSNVSNHDPPRYHYDD